Protein AF-A0A8B8J121-F1 (afdb_monomer)

Secondary structure (DSSP, 8-state):
--TT----SS---GGG-------STTTSSPPPTHHHHHHHHHHHHHHHHTT---GGGGG----TTS--TTEEEETTTTEEEEB-TTSSBP--SSS-GGGTS---

pLDDT: mean 85.86, std 17.36, range [34.56, 98.06]

Mean predicted aligned error: 7.63 Å

Solvent-accessible surface area (backbone atoms only — not comparable to full-atom values): 7105 Å² total; per-residue (Å²): 137,61,97,84,64,86,84,80,93,66,95,76,69,69,90,78,58,91,76,85,88,75,66,54,86,79,64,69,54,82,77,63,79,63,56,59,50,50,53,51,55,52,50,43,49,45,40,32,74,76,69,64,43,65,75,71,59,66,74,66,74,81,63,78,86,70,72,63,94,76,60,43,76,42,81,90,77,56,30,48,41,53,55,44,97,88,68,45,76,56,85,79,60,95,57,64,60,83,74,41,54,50,70,129

Sequence (104 aa):
MNPKGIYVNKSLRLDTIQVYGFDYDYTLPHYSENLQSLIYDLAKKHLVNELKYPESCLQFEYDRTFPIRGLYYDRLKGCLLKLDFFGSIETDASLDVTSLAWRK

Foldseek 3Di:
DDPPDDDDPDDDDVVPDDDDDFDDPPTPDDDDPVVVQVVLQVVLCCCCVPVVDDPVSNVDGDDPVQDDPQWDADPVQRFTFHADPVRHGDPPPPPPRVVRRDDD

InterPro domains:
  IPR008380 HAD-superfamily hydrolase, subfamily IG, 5'-nucleotidase [PF05761] (6-91)
  IPR008380 HAD-superfamily hydrolase, subfamily IG, 5'-nucleotidase [PTHR12103] (2-91)
  IPR036412 HAD-like superfamily [SSF56784] (2-90)

Nearest PDB structures (foldseek):
  2xjc-assembly1_A-2  TM=9.590E-01  e=2.286E-03  Homo sapiens
  2xcw-assembly1_A  TM=9.569E-01  e=2.451E-03  Homo sapiens
  5opo-assembly1_A  TM=9.259E-01  e=2.286E-03  Homo sapiens
  6ddh-assembly1_A  TM=9.579E-01  e=2.629E-03  Homo sapiens
  6de1-assembly1_A  TM=9.578E-01  e=3.241E-03  Homo sapiens

Structure (mmCIF, N/CA/C/O backbone):
data_AF-A0A8B8J121-F1
#
_entry.id   AF-A0A8B8J121-F1
#
loop_
_atom_site.group_PDB
_atom_site.id
_atom_site.type_symbol
_atom_site.label_atom_id
_atom_site.label_alt_id
_atom_site.label_comp_id
_atom_site.label_asym_id
_atom_site.label_entity_id
_atom_site.label_seq_id
_atom_site.pdbx_PDB_ins_code
_atom_site.Cartn_x
_atom_site.Cartn_y
_atom_site.Cartn_z
_atom_site.occupancy
_atom_site.B_iso_or_equiv
_atom_site.auth_seq_id
_atom_site.auth_comp_id
_atom_site.auth_asym_id
_atom_site.auth_atom_id
_atom_site.pdbx_PDB_model_num
ATOM 1 N N . MET A 1 1 ? -1.076 11.938 -15.425 1.00 67.31 1 MET A N 1
ATOM 2 C CA . MET A 1 1 ? 0.019 11.002 -15.782 1.00 67.31 1 MET A CA 1
ATOM 3 C C . MET A 1 1 ? -0.461 10.051 -16.867 1.00 67.31 1 MET A C 1
ATOM 5 O O . MET A 1 1 ? -1.660 9.823 -16.956 1.00 67.31 1 MET A O 1
ATOM 9 N N . ASN A 1 2 ? 0.446 9.533 -17.698 1.00 87.50 2 ASN A N 1
ATOM 10 C CA . ASN A 1 2 ? 0.100 8.600 -18.772 1.00 87.50 2 ASN A CA 1
ATOM 11 C C . ASN A 1 2 ? 0.069 7.163 -18.211 1.00 87.50 2 ASN A C 1
ATOM 13 O O . ASN A 1 2 ? 1.114 6.713 -17.744 1.00 87.50 2 ASN A O 1
ATOM 17 N N . PRO A 1 3 ? -1.057 6.426 -18.281 1.00 87.25 3 PRO A N 1
ATOM 18 C CA . PRO A 1 3 ? -1.150 5.058 -17.755 1.00 87.25 3 PRO A CA 1
ATOM 19 C C . PRO A 1 3 ? -0.238 4.048 -18.472 1.00 87.25 3 PRO A C 1
ATOM 21 O O . PRO A 1 3 ? -0.005 2.964 -17.954 1.00 87.25 3 PRO A O 1
ATOM 24 N N . LYS A 1 4 ? 0.292 4.393 -19.650 1.00 92.75 4 LYS A N 1
ATOM 25 C CA . LYS A 1 4 ? 1.284 3.596 -20.392 1.00 92.75 4 LYS A CA 1
ATOM 26 C C . LYS A 1 4 ? 2.682 4.225 -20.373 1.00 92.75 4 LYS A C 1
ATOM 28 O O . LYS A 1 4 ? 3.565 3.788 -21.105 1.00 92.75 4 LYS A O 1
ATOM 33 N N . GLY A 1 5 ? 2.869 5.300 -19.607 1.00 93.31 5 GLY A N 1
ATOM 34 C CA . GLY A 1 5 ? 4.143 5.999 -19.511 1.00 93.31 5 GLY A CA 1
ATOM 35 C C . GLY A 1 5 ? 5.163 5.177 -18.731 1.00 93.31 5 GLY A C 1
ATOM 36 O O . GLY A 1 5 ? 4.868 4.705 -17.637 1.00 93.31 5 GLY A O 1
ATOM 37 N N . ILE A 1 6 ? 6.369 5.045 -19.281 1.00 92.31 6 ILE A N 1
ATOM 38 C CA . ILE A 1 6 ? 7.525 4.481 -18.579 1.00 92.31 6 ILE A CA 1
ATOM 39 C C . ILE A 1 6 ? 8.404 5.656 -18.149 1.00 92.31 6 ILE A C 1
ATOM 41 O O . ILE A 1 6 ? 8.860 6.432 -18.988 1.00 92.31 6 ILE A O 1
ATOM 45 N N . TYR A 1 7 ? 8.615 5.800 -16.842 1.00 93.31 7 TYR A N 1
ATOM 46 C CA . TYR A 1 7 ? 9.377 6.899 -16.247 1.00 93.31 7 TYR A CA 1
ATOM 47 C C . TYR A 1 7 ? 10.748 6.400 -15.779 1.00 93.31 7 TYR A C 1
ATOM 49 O O . TYR A 1 7 ? 10.856 5.316 -15.206 1.00 93.31 7 TYR A O 1
ATOM 57 N N . VAL A 1 8 ? 11.800 7.184 -16.032 1.00 94.44 8 VAL A N 1
ATOM 58 C CA . VAL A 1 8 ? 13.196 6.767 -15.829 1.00 94.44 8 VAL A CA 1
ATOM 59 C C . VAL A 1 8 ? 13.853 7.619 -14.749 1.00 94.44 8 VAL A C 1
ATOM 61 O O . VAL A 1 8 ? 14.014 8.822 -14.924 1.00 94.44 8 VAL A O 1
ATOM 64 N N . ASN A 1 9 ? 14.289 6.978 -13.663 1.00 94.31 9 ASN A N 1
ATOM 65 C CA . ASN A 1 9 ? 15.093 7.628 -12.619 1.00 94.31 9 ASN A CA 1
ATOM 66 C C . ASN A 1 9 ? 16.605 7.476 -12.861 1.00 94.31 9 ASN A C 1
ATOM 68 O O . ASN A 1 9 ? 17.391 8.320 -12.439 1.00 94.31 9 ASN A O 1
ATOM 72 N N . LYS A 1 10 ? 17.028 6.382 -13.508 1.00 94.19 10 LYS A N 1
ATOM 73 C CA . LYS A 1 10 ? 18.426 6.074 -13.847 1.00 94.19 10 LYS A CA 1
ATOM 74 C C . LYS A 1 10 ? 18.484 5.372 -15.199 1.00 94.19 10 LYS A C 1
ATOM 76 O O . LYS A 1 10 ? 17.605 4.568 -15.501 1.00 94.19 10 LYS A O 1
ATOM 81 N N . SER A 1 11 ? 19.526 5.643 -15.981 1.00 94.50 11 SER A N 1
ATOM 82 C CA . SER A 1 11 ? 19.739 4.995 -17.277 1.00 94.50 11 SER A CA 1
ATOM 83 C C . SER A 1 11 ? 19.871 3.478 -17.124 1.00 94.50 11 SER A C 1
ATOM 85 O O . SER A 1 11 ? 20.673 3.004 -16.320 1.00 94.50 11 SER A O 1
ATOM 87 N N . LEU A 1 12 ? 19.105 2.727 -17.919 1.00 93.75 12 LEU A N 1
ATOM 88 C CA . LEU A 1 12 ? 19.105 1.266 -17.934 1.00 93.75 12 LEU A CA 1
ATOM 89 C C . LEU A 1 12 ? 19.079 0.758 -19.381 1.00 93.75 12 LEU A C 1
ATOM 91 O O . LEU A 1 12 ? 18.256 1.183 -20.189 1.00 93.75 12 LEU A O 1
ATOM 95 N N . ARG A 1 13 ? 19.993 -0.161 -19.694 1.00 95.94 13 ARG A N 1
ATOM 96 C CA . ARG A 1 13 ? 20.160 -0.815 -20.998 1.00 95.94 13 ARG A CA 1
ATOM 97 C C . ARG A 1 13 ? 19.389 -2.139 -21.005 1.00 95.94 13 ARG A C 1
ATOM 99 O O . ARG A 1 13 ? 19.913 -3.161 -20.566 1.00 95.94 13 ARG A O 1
ATOM 106 N N . LEU A 1 14 ? 18.127 -2.118 -21.445 1.00 95.00 14 LEU A N 1
ATOM 107 C CA . LEU A 1 14 ? 17.265 -3.313 -21.424 1.00 95.00 14 LEU A CA 1
ATOM 108 C C . LEU A 1 14 ? 17.795 -4.451 -22.312 1.00 95.00 14 LEU A C 1
ATOM 110 O O . LEU A 1 14 ? 17.555 -5.607 -21.993 1.00 95.00 14 LEU A O 1
ATOM 114 N N . ASP A 1 15 ? 18.564 -4.132 -23.358 1.00 96.56 15 ASP A N 1
ATOM 115 C CA . ASP A 1 15 ? 19.251 -5.084 -24.248 1.00 96.56 15 ASP A CA 1
ATOM 116 C C . ASP A 1 15 ? 20.250 -5.996 -23.520 1.00 96.56 15 ASP A C 1
ATOM 118 O O . ASP A 1 15 ? 20.565 -7.082 -23.997 1.00 96.56 15 ASP A O 1
ATOM 122 N N . THR A 1 16 ? 20.754 -5.562 -22.363 1.00 97.19 16 THR A N 1
ATOM 123 C CA . THR A 1 16 ? 21.738 -6.317 -21.571 1.00 97.19 16 THR A CA 1
ATOM 124 C C . THR A 1 16 ? 21.103 -7.248 -20.535 1.00 97.19 16 THR A C 1
ATOM 126 O O . THR A 1 16 ? 21.805 -8.047 -19.917 1.00 97.19 16 THR A O 1
ATOM 129 N N . ILE A 1 17 ? 19.785 -7.164 -20.335 1.00 96.50 17 ILE A N 1
ATOM 130 C CA . ILE A 1 17 ? 19.061 -7.938 -19.324 1.00 96.50 17 ILE A CA 1
ATOM 131 C C . ILE A 1 17 ? 18.522 -9.217 -19.965 1.00 96.50 17 ILE A C 1
ATOM 133 O O . ILE A 1 17 ? 17.753 -9.168 -20.918 1.00 96.50 17 ILE A O 1
ATOM 137 N N . GLN A 1 18 ? 18.908 -10.370 -19.420 1.00 97.50 18 GLN A N 1
ATOM 138 C CA . GLN A 1 18 ? 18.496 -11.680 -19.944 1.00 97.50 18 GLN A CA 1
ATOM 139 C C . GLN A 1 18 ? 17.272 -12.267 -19.236 1.00 97.50 18 GLN A C 1
ATOM 141 O O . GLN A 1 18 ? 16.574 -13.105 -19.801 1.00 97.50 18 GLN A O 1
ATOM 146 N N . VAL A 1 19 ? 17.017 -11.853 -17.992 1.00 97.31 19 VAL A N 1
ATOM 147 C CA . VAL A 1 19 ? 15.957 -12.412 -17.149 1.00 97.31 19 VAL A CA 1
ATOM 148 C C . VAL A 1 19 ? 15.157 -11.279 -16.526 1.00 97.31 19 VAL A C 1
ATOM 150 O O . VAL A 1 19 ? 15.727 -10.358 -15.942 1.00 97.31 19 VAL A O 1
ATOM 153 N N . TYR A 1 20 ? 13.833 -11.386 -16.616 1.00 95.81 20 TYR A N 1
ATOM 154 C CA . TYR A 1 20 ? 12.891 -10.460 -15.999 1.00 95.81 20 TYR A CA 1
ATOM 155 C C . TYR A 1 20 ? 12.099 -11.202 -14.928 1.00 95.81 20 TYR A C 1
ATOM 157 O O . TYR A 1 20 ? 11.313 -12.097 -15.232 1.00 95.81 20 TYR A O 1
ATOM 165 N N . GLY A 1 21 ? 12.337 -10.841 -13.670 1.00 96.00 21 GLY A N 1
ATOM 166 C CA . GLY A 1 21 ? 11.516 -11.282 -12.549 1.00 96.00 21 GLY A CA 1
ATOM 167 C C . GLY A 1 21 ? 10.377 -10.296 -12.324 1.00 96.00 21 GLY A C 1
ATOM 168 O O . GLY A 1 21 ? 10.613 -9.089 -12.277 1.00 96.00 21 GLY A O 1
ATOM 169 N N . PHE A 1 22 ? 9.164 -10.814 -12.167 1.00 96.19 22 PHE A N 1
ATOM 170 C CA . PHE A 1 22 ? 8.002 -10.030 -11.770 1.00 96.19 22 PHE A CA 1
ATOM 171 C C . PHE A 1 22 ? 7.566 -10.481 -10.385 1.00 96.19 22 PHE A C 1
ATOM 173 O O . PHE A 1 22 ? 7.457 -11.681 -10.130 1.00 96.19 22 PHE A O 1
ATOM 180 N N . ASP A 1 23 ? 7.315 -9.516 -9.508 1.00 96.81 23 ASP A N 1
ATOM 181 C CA . ASP A 1 23 ? 6.524 -9.782 -8.316 1.00 96.81 23 ASP A CA 1
ATOM 182 C C . ASP A 1 23 ? 5.101 -10.195 -8.732 1.00 96.81 23 ASP A C 1
ATOM 184 O O . ASP A 1 23 ? 4.656 -9.887 -9.843 1.00 96.81 23 ASP A O 1
ATOM 188 N N . TYR A 1 24 ? 4.398 -10.924 -7.871 1.00 94.69 24 TYR A N 1
ATOM 189 C CA . TYR A 1 24 ? 3.034 -11.342 -8.163 1.00 94.69 24 TYR A CA 1
ATOM 190 C C . TYR A 1 24 ? 2.071 -10.230 -7.758 1.00 94.69 24 TYR A C 1
ATOM 192 O O . TYR A 1 24 ? 1.677 -9.437 -8.608 1.00 94.69 24 TYR A O 1
ATOM 200 N N . ASP A 1 25 ? 1.733 -10.122 -6.475 1.00 92.62 25 ASP A N 1
ATOM 201 C CA . ASP A 1 25 ? 0.673 -9.247 -5.975 1.00 92.62 25 ASP A CA 1
ATOM 202 C C . ASP A 1 25 ? 0.888 -7.769 -6.313 1.00 92.62 25 ASP A C 1
ATOM 204 O O . ASP A 1 25 ? 1.964 -7.213 -6.125 1.00 92.62 25 ASP A O 1
ATOM 208 N N . TYR A 1 26 ? -0.159 -7.108 -6.820 1.00 88.75 26 TYR A N 1
ATOM 209 C CA . TYR A 1 26 ? -0.123 -5.705 -7.260 1.00 88.75 26 TYR A CA 1
ATOM 210 C C . TYR A 1 26 ? 0.869 -5.384 -8.396 1.00 88.75 26 TYR A C 1
ATOM 212 O O . TYR A 1 26 ? 0.967 -4.219 -8.788 1.00 88.75 26 TYR A O 1
ATOM 220 N N . THR A 1 27 ? 1.549 -6.389 -8.960 1.00 92.44 27 THR A N 1
ATOM 221 C CA . THR A 1 27 ? 2.418 -6.253 -10.137 1.00 92.44 27 THR A CA 1
ATOM 222 C C . THR A 1 27 ? 1.807 -6.946 -11.353 1.00 92.44 27 THR A C 1
ATOM 224 O O . THR A 1 27 ? 1.574 -6.288 -12.366 1.00 92.44 27 THR A O 1
ATOM 227 N N . LEU A 1 28 ? 1.504 -8.247 -11.262 1.00 93.44 28 LEU A N 1
ATOM 228 C CA . LEU A 1 28 ? 0.853 -8.996 -12.344 1.00 93.44 28 LEU A CA 1
ATOM 229 C C . LEU A 1 28 ? -0.685 -8.951 -12.250 1.00 93.44 28 LEU A C 1
ATOM 231 O O . LEU A 1 28 ? -1.315 -8.515 -13.218 1.00 93.44 28 LEU A O 1
ATOM 235 N N . PRO A 1 29 ? -1.331 -9.349 -11.132 1.00 94.50 29 PRO A N 1
ATOM 236 C CA . PRO A 1 29 ? -2.757 -9.180 -10.953 1.00 94.50 29 PRO A CA 1
ATOM 237 C C . PRO A 1 29 ? -3.065 -7.788 -10.394 1.00 94.50 29 PRO A C 1
ATOM 239 O O . PRO A 1 29 ? -2.491 -7.331 -9.401 1.00 94.50 29 PRO A O 1
ATOM 242 N N . HIS A 1 30 ? -4.041 -7.133 -11.013 1.00 90.94 30 HIS A N 1
ATOM 243 C CA . HIS A 1 30 ? -4.627 -5.920 -10.467 1.00 90.94 30 HIS A CA 1
ATOM 244 C C . HIS A 1 30 ? -5.803 -6.282 -9.562 1.00 90.94 30 HIS A C 1
ATOM 246 O O . HIS A 1 30 ? -6.788 -6.871 -10.009 1.00 90.94 30 HIS A O 1
ATOM 252 N N . TYR A 1 31 ? -5.705 -5.925 -8.285 1.00 92.69 31 TYR A N 1
ATOM 253 C CA . TYR A 1 31 ? -6.775 -6.157 -7.326 1.00 92.69 31 TYR A CA 1
ATOM 254 C C . TYR A 1 31 ? -7.813 -5.041 -7.368 1.00 92.69 31 TYR A C 1
ATOM 256 O O . TYR A 1 31 ? -7.479 -3.864 -7.460 1.00 92.69 31 TYR A O 1
ATOM 264 N N . SER A 1 32 ? -9.086 -5.419 -7.251 1.00 92.75 32 SER A N 1
ATOM 265 C CA . SER A 1 32 ? -10.169 -4.449 -7.084 1.00 92.75 32 SER A CA 1
ATOM 266 C C . SER A 1 32 ? -10.064 -3.715 -5.744 1.00 92.75 32 SER A C 1
ATOM 268 O O . SER A 1 32 ? -9.521 -4.244 -4.770 1.00 92.75 32 SER A O 1
ATOM 270 N N . GLU A 1 33 ? -10.697 -2.548 -5.653 1.00 86.69 33 GLU A N 1
ATOM 271 C CA . GLU A 1 33 ? -10.764 -1.753 -4.420 1.00 86.69 33 GLU A CA 1
ATOM 272 C C . GLU A 1 33 ? -11.381 -2.504 -3.226 1.00 86.69 33 GLU A C 1
ATOM 274 O O . GLU A 1 33 ? -11.116 -2.173 -2.071 1.00 86.69 33 GLU A O 1
ATOM 279 N N . ASN A 1 34 ? -12.171 -3.550 -3.485 1.00 92.31 34 ASN A N 1
ATOM 280 C CA . ASN A 1 34 ? -12.824 -4.345 -2.446 1.00 92.31 34 ASN A CA 1
ATOM 281 C C . ASN A 1 34 ? -11.832 -5.138 -1.585 1.00 92.31 34 ASN A C 1
ATOM 283 O O . ASN A 1 34 ? -12.163 -5.488 -0.452 1.00 92.31 34 ASN A O 1
ATOM 287 N N . LEU A 1 35 ? -10.616 -5.395 -2.083 1.00 94.31 35 LEU A N 1
ATOM 288 C CA . LEU A 1 35 ? -9.593 -6.102 -1.315 1.00 94.31 35 LEU A CA 1
ATOM 289 C C . LEU A 1 35 ? -9.201 -5.327 -0.048 1.00 94.31 35 LEU A C 1
ATOM 291 O O . LEU A 1 35 ? -9.040 -5.932 1.006 1.00 94.31 35 LEU A O 1
ATOM 295 N N . GLN A 1 36 ? -9.107 -3.997 -0.122 1.00 92.50 36 GLN A N 1
ATOM 296 C CA . GLN A 1 36 ? -8.743 -3.169 1.033 1.00 92.50 36 GLN A CA 1
ATOM 297 C C . GLN A 1 36 ? -9.828 -3.197 2.116 1.00 92.50 36 GLN A C 1
ATOM 299 O O . GLN A 1 36 ? -9.521 -3.384 3.292 1.00 92.50 36 GLN A O 1
ATOM 304 N N . SER A 1 37 ? -11.101 -3.113 1.712 1.00 94.38 37 SER A N 1
ATOM 305 C CA . SER A 1 37 ? -12.240 -3.279 2.623 1.00 94.38 37 SER A CA 1
ATOM 306 C C . SER A 1 37 ? -12.221 -4.653 3.303 1.00 94.38 37 SER A C 1
ATOM 308 O O . SER A 1 37 ? -12.375 -4.740 4.519 1.00 94.38 37 SER A O 1
ATOM 310 N N . LEU A 1 38 ? -11.951 -5.722 2.545 1.00 96.38 38 LEU A N 1
ATOM 311 C CA . LEU A 1 38 ? -11.858 -7.076 3.092 1.00 96.38 38 LEU A CA 1
ATOM 312 C C . LEU A 1 38 ? -10.716 -7.213 4.109 1.00 96.38 38 LEU A C 1
ATOM 314 O O . LEU A 1 38 ? -10.924 -7.766 5.187 1.00 96.38 38 LEU A O 1
ATOM 318 N N . ILE A 1 39 ? -9.520 -6.708 3.789 1.00 96.44 39 ILE A N 1
ATOM 319 C CA . ILE A 1 39 ? -8.366 -6.738 4.699 1.00 96.44 39 ILE A CA 1
ATOM 320 C C . ILE A 1 39 ? -8.700 -6.001 6.001 1.00 96.44 39 ILE A C 1
ATOM 322 O O . ILE A 1 39 ? -8.446 -6.532 7.083 1.00 96.44 39 ILE A O 1
ATOM 326 N N . TYR A 1 40 ? -9.311 -4.818 5.906 1.00 96.19 40 TYR A N 1
ATOM 327 C CA . TYR A 1 40 ? -9.733 -4.036 7.068 1.00 96.19 40 TYR A CA 1
ATOM 328 C C . TYR A 1 40 ? -10.728 -4.805 7.949 1.00 96.19 40 TYR A C 1
ATOM 330 O O . TYR A 1 40 ? -10.548 -4.897 9.167 1.00 96.19 40 TYR A O 1
ATOM 338 N N . ASP A 1 41 ? -11.743 -5.416 7.337 1.00 96.81 41 ASP A N 1
ATOM 339 C CA . ASP A 1 41 ? -12.762 -6.179 8.055 1.00 96.81 41 ASP A CA 1
ATOM 340 C C . ASP A 1 41 ? -12.199 -7.428 8.740 1.00 96.81 41 ASP A C 1
ATOM 342 O O . ASP A 1 41 ? -12.603 -7.765 9.856 1.00 96.81 41 ASP A O 1
ATOM 346 N N . LEU A 1 42 ? -11.259 -8.123 8.098 1.00 98.00 42 LEU A N 1
ATOM 347 C CA . LEU A 1 42 ? -10.578 -9.268 8.700 1.00 98.00 42 LEU A CA 1
ATOM 348 C C . LEU A 1 42 ? -9.667 -8.831 9.853 1.00 98.00 42 LEU A C 1
ATOM 350 O O . LEU A 1 42 ? -9.676 -9.467 10.908 1.00 98.00 42 LEU A O 1
ATOM 354 N N . ALA A 1 43 ? -8.943 -7.720 9.696 1.00 97.62 43 ALA A N 1
ATOM 355 C CA . ALA A 1 43 ? -8.067 -7.183 10.732 1.00 97.62 43 ALA A CA 1
ATOM 356 C C . ALA A 1 43 ? -8.849 -6.767 11.987 1.00 97.62 43 ALA A C 1
ATOM 358 O O . ALA A 1 43 ? -8.495 -7.188 13.089 1.00 97.62 43 ALA A O 1
ATOM 359 N N . LYS A 1 44 ? -9.952 -6.013 11.848 1.00 96.25 44 LYS A N 1
ATOM 360 C CA . LYS A 1 44 ? -10.769 -5.615 13.011 1.00 96.25 44 LYS A CA 1
ATOM 361 C C . LYS A 1 44 ? -11.396 -6.820 13.719 1.00 96.25 44 LYS A C 1
ATOM 363 O O . LYS A 1 44 ? -11.412 -6.858 14.947 1.00 96.25 44 LYS A O 1
ATOM 368 N N . LYS A 1 45 ? -11.841 -7.839 12.970 1.00 97.75 45 LYS A N 1
ATOM 369 C CA . LYS A 1 45 ? -12.343 -9.099 13.547 1.00 97.75 45 LYS A CA 1
ATOM 370 C C . LYS A 1 45 ? -11.258 -9.818 14.341 1.00 97.75 45 LYS A C 1
ATOM 372 O O . LYS A 1 45 ? -11.531 -10.280 15.442 1.00 97.75 45 LYS A O 1
ATOM 377 N N . HIS A 1 46 ? -10.035 -9.876 13.820 1.00 98.06 46 HIS A N 1
ATOM 378 C CA . HIS A 1 46 ? -8.906 -10.477 14.525 1.00 98.06 46 HIS A CA 1
ATOM 379 C C . HIS A 1 46 ? -8.561 -9.717 15.819 1.00 98.06 46 HIS A C 1
ATOM 381 O O . HIS A 1 46 ? -8.386 -10.342 16.864 1.00 98.06 46 HIS A O 1
ATOM 387 N N . LEU A 1 47 ? -8.543 -8.378 15.784 1.00 97.69 47 LEU A N 1
ATOM 388 C CA . LEU A 1 47 ? -8.306 -7.544 16.971 1.00 97.69 47 LEU A CA 1
ATOM 389 C C . LEU A 1 47 ? -9.321 -7.822 18.092 1.00 97.69 47 LEU A C 1
ATOM 391 O O . LEU A 1 47 ? -8.947 -7.934 19.257 1.00 97.69 47 LEU A O 1
ATOM 395 N N . VAL A 1 48 ? -10.604 -7.948 17.754 1.00 97.81 48 VAL A N 1
ATOM 396 C CA . VAL A 1 48 ? -11.664 -8.181 18.746 1.00 97.81 48 VAL A CA 1
ATOM 397 C C . VAL A 1 48 ? -11.667 -9.633 19.226 1.00 97.81 48 VAL A C 1
ATOM 399 O O . VAL A 1 48 ? -11.649 -9.891 20.430 1.00 97.81 48 VAL A O 1
ATOM 402 N N . ASN A 1 49 ? -11.629 -10.596 18.305 1.00 97.56 49 ASN A N 1
ATOM 403 C CA . ASN A 1 49 ? -11.797 -12.009 18.642 1.00 97.56 49 ASN A CA 1
ATOM 404 C C . ASN A 1 49 ? -10.567 -12.597 19.339 1.00 97.56 49 ASN A C 1
ATOM 406 O O . ASN A 1 49 ? -10.715 -13.278 20.357 1.00 97.56 49 ASN A O 1
ATOM 410 N N . GLU A 1 50 ? -9.369 -12.312 18.827 1.00 97.81 50 GLU A N 1
ATOM 411 C CA . GLU A 1 50 ? -8.123 -12.911 19.315 1.00 97.81 50 GLU A CA 1
ATOM 412 C C . GLU A 1 50 ? -7.428 -12.013 20.340 1.00 97.81 50 GLU A C 1
ATOM 414 O O . GLU A 1 50 ? -6.995 -12.487 21.389 1.00 97.81 50 GLU A O 1
ATOM 419 N N . LEU A 1 51 ? -7.374 -10.702 20.080 1.00 97.12 51 LEU A N 1
ATOM 420 C CA . LEU A 1 51 ? -6.650 -9.742 20.926 1.00 97.12 51 LEU A CA 1
ATOM 421 C C . LEU A 1 51 ? -7.541 -9.028 21.956 1.00 97.12 51 LEU A C 1
ATOM 423 O O . LEU A 1 51 ? -7.046 -8.195 22.713 1.00 97.12 51 LEU A O 1
ATOM 427 N N . LYS A 1 52 ? -8.833 -9.382 22.018 1.00 97.25 52 LYS A N 1
ATOM 428 C CA . LYS A 1 52 ? -9.812 -8.918 23.019 1.00 97.25 52 LYS A CA 1
ATOM 429 C C . LYS A 1 52 ? -9.974 -7.396 23.086 1.00 97.25 52 LYS A C 1
ATOM 431 O O . LYS A 1 52 ? -10.239 -6.839 24.151 1.00 97.25 52 LYS A O 1
ATOM 436 N N . TYR A 1 53 ? -9.842 -6.723 21.944 1.00 97.38 53 TYR A N 1
ATOM 437 C CA . TYR A 1 53 ? -10.219 -5.314 21.819 1.00 97.38 53 TYR A CA 1
ATOM 438 C C . TYR A 1 53 ? -11.739 -5.140 22.014 1.00 97.38 53 TYR A C 1
ATOM 440 O O . TYR A 1 53 ? -12.492 -6.093 21.799 1.00 97.38 53 TYR A O 1
ATOM 448 N N . PRO A 1 54 ? -12.215 -3.939 22.398 1.00 98.00 54 PRO A N 1
ATOM 449 C CA . PRO A 1 54 ? -13.641 -3.679 22.586 1.00 98.00 54 PRO A CA 1
ATOM 450 C C . PRO A 1 54 ? -14.484 -4.027 21.352 1.00 98.00 54 PRO A C 1
ATOM 452 O O . PRO A 1 54 ? -14.122 -3.684 20.227 1.00 98.00 54 PRO A O 1
ATOM 455 N N . GLU A 1 55 ? -15.658 -4.632 21.560 1.00 96.44 55 GLU A N 1
ATOM 456 C CA . GLU A 1 55 ? -16.567 -5.012 20.463 1.00 96.44 55 GLU A CA 1
ATOM 457 C C . GLU A 1 55 ? -17.035 -3.818 19.619 1.00 96.44 55 GLU A C 1
ATOM 459 O O . GLU A 1 55 ? -17.336 -3.972 18.434 1.00 96.44 55 GLU A O 1
ATOM 464 N N . SER A 1 56 ? -17.025 -2.607 20.190 1.00 96.69 56 SER A N 1
ATOM 465 C CA . SER A 1 56 ? -17.324 -1.368 19.466 1.00 96.69 56 SER A CA 1
ATOM 466 C C . SER A 1 56 ? -16.418 -1.154 18.248 1.00 96.69 56 SER A C 1
ATOM 468 O O . SER A 1 56 ? -16.846 -0.525 17.283 1.00 96.69 56 SER A O 1
ATOM 470 N N . CYS A 1 57 ? -15.212 -1.736 18.219 1.00 93.94 57 CYS A N 1
ATOM 471 C CA . CYS A 1 57 ? -14.320 -1.668 17.064 1.00 93.94 57 CYS A CA 1
ATOM 472 C C . CYS A 1 57 ? -14.896 -2.326 15.797 1.00 93.94 57 CYS A C 1
ATOM 474 O O . CYS A 1 57 ? -14.501 -1.956 14.692 1.00 93.94 57 CYS A O 1
ATOM 476 N N . LEU A 1 58 ? -15.838 -3.271 15.915 1.00 95.69 58 LEU A N 1
ATOM 477 C CA . LEU A 1 58 ? -16.471 -3.914 14.754 1.00 95.69 58 LEU A CA 1
ATOM 478 C C . LEU A 1 58 ? -17.388 -2.965 13.971 1.00 95.69 58 LEU A C 1
ATOM 480 O O . LEU A 1 58 ? -17.628 -3.207 12.786 1.00 95.69 58 LEU A O 1
ATOM 484 N N . GLN A 1 59 ? -17.860 -1.894 14.617 1.00 96.12 59 GLN A N 1
ATOM 485 C CA . GLN A 1 59 ? -18.736 -0.881 14.022 1.00 96.12 59 GLN A CA 1
ATOM 486 C C . GLN A 1 59 ? -17.988 0.062 13.075 1.00 96.12 59 GLN A C 1
ATOM 488 O O . GLN A 1 59 ? -18.622 0.784 12.313 1.00 96.12 59 GLN A O 1
ATOM 493 N N . PHE A 1 60 ? -16.651 0.083 13.116 1.00 94.19 60 PHE A N 1
ATOM 494 C CA . PHE A 1 60 ? -15.879 0.931 12.219 1.00 94.19 60 PHE A CA 1
ATOM 495 C C . PHE A 1 60 ? -15.937 0.411 10.783 1.00 94.19 60 PHE A C 1
ATOM 497 O O . PHE A 1 60 ? -15.729 -0.780 10.520 1.00 94.19 60 PHE A O 1
ATOM 504 N N . GLU A 1 61 ? -16.182 1.332 9.857 1.00 93.44 61 GLU A N 1
ATOM 505 C CA . GLU A 1 61 ? -16.184 1.089 8.419 1.00 93.44 61 GLU A CA 1
ATOM 506 C C . GLU A 1 61 ? -14.896 1.611 7.784 1.00 93.44 61 GLU A C 1
ATOM 508 O O . GLU A 1 61 ? -14.288 2.577 8.253 1.00 93.44 61 GLU A O 1
ATOM 513 N N . TYR A 1 62 ? -14.467 0.947 6.712 1.00 92.75 62 TYR A N 1
ATOM 514 C CA . TYR A 1 62 ? -13.279 1.356 5.978 1.00 92.75 62 TYR A CA 1
ATOM 515 C C . TYR A 1 62 ? -13.577 2.576 5.101 1.00 92.75 62 TYR A C 1
ATOM 517 O O . TYR A 1 62 ? -14.272 2.464 4.089 1.00 92.75 62 TYR A O 1
ATOM 525 N N . ASP A 1 63 ? -13.000 3.722 5.458 1.00 90.69 63 ASP A N 1
ATOM 526 C CA . ASP A 1 63 ? -13.012 4.925 4.629 1.00 90.69 63 ASP A CA 1
ATOM 527 C C . ASP A 1 63 ? -11.865 4.881 3.607 1.00 90.69 63 ASP A C 1
ATOM 529 O O . ASP A 1 63 ? -10.689 4.958 3.962 1.00 90.69 63 ASP A O 1
ATOM 533 N N . ARG A 1 64 ? -12.213 4.769 2.320 1.00 87.31 64 ARG A N 1
ATOM 534 C CA . ARG A 1 64 ? -11.251 4.721 1.205 1.00 87.31 64 ARG A CA 1
ATOM 535 C C . ARG A 1 64 ? -10.567 6.060 0.937 1.00 87.31 64 ARG A C 1
ATOM 537 O O . ARG A 1 64 ? -9.522 6.077 0.297 1.00 87.31 64 ARG A O 1
ATOM 544 N N . THR A 1 65 ? -11.165 7.164 1.374 1.00 88.00 65 THR A N 1
ATOM 545 C CA . THR A 1 65 ? -10.662 8.520 1.118 1.00 88.00 65 THR A CA 1
ATOM 546 C C . THR A 1 65 ? -9.608 8.951 2.132 1.00 88.00 65 THR A C 1
ATOM 548 O O . THR A 1 65 ? -8.826 9.857 1.857 1.00 88.00 65 THR A O 1
ATOM 551 N N . PHE A 1 66 ? -9.553 8.266 3.275 1.00 87.31 66 PHE A N 1
ATOM 552 C CA . PHE A 1 66 ? -8.652 8.591 4.369 1.00 87.31 66 PHE A CA 1
ATOM 553 C C . PHE A 1 66 ? -7.190 8.164 4.123 1.00 87.31 66 PHE A C 1
ATOM 555 O O . PHE A 1 66 ? -6.300 9.016 4.192 1.00 87.31 66 PHE A O 1
ATOM 562 N N . PRO A 1 67 ? -6.870 6.880 3.850 1.00 88.88 67 PRO A N 1
ATOM 563 C CA . PRO A 1 67 ? -5.482 6.469 3.711 1.00 88.88 67 PRO A CA 1
ATOM 564 C C . PRO A 1 67 ? -4.921 6.853 2.340 1.00 88.88 67 PRO A C 1
ATOM 566 O O . PRO A 1 67 ? -5.438 6.457 1.296 1.00 88.88 67 PRO A O 1
ATOM 569 N N . ILE A 1 68 ? -3.774 7.530 2.346 1.00 89.19 68 ILE A N 1
ATOM 570 C CA . ILE A 1 68 ? -2.955 7.735 1.148 1.00 89.19 68 ILE A CA 1
ATOM 571 C C . ILE A 1 68 ? -1.665 6.919 1.236 1.00 89.19 68 ILE A C 1
ATOM 573 O O . ILE A 1 68 ? -1.115 6.675 2.313 1.00 89.19 68 ILE A O 1
ATOM 577 N N . ARG A 1 69 ? -1.144 6.486 0.084 1.00 87.12 69 ARG A N 1
ATOM 578 C CA . ARG A 1 69 ? 0.105 5.717 0.039 1.00 87.12 69 ARG A CA 1
ATOM 579 C C . ARG A 1 69 ? 1.288 6.573 0.508 1.00 87.12 69 ARG A C 1
ATOM 581 O O . ARG A 1 69 ? 1.467 7.715 0.082 1.00 87.12 69 ARG A O 1
ATOM 588 N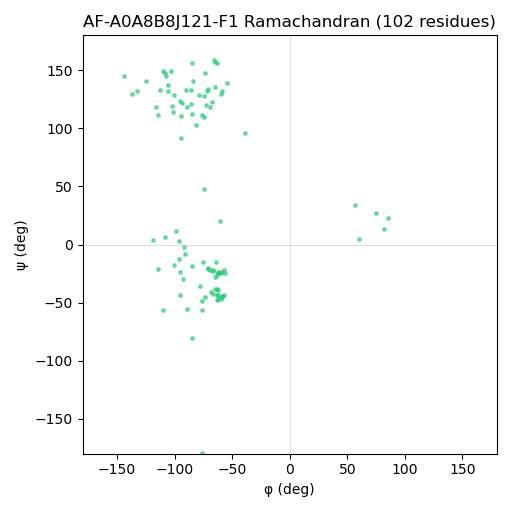 N . GLY A 1 70 ? 2.139 5.975 1.342 1.00 88.50 70 GLY A N 1
ATOM 589 C CA . GLY A 1 70 ? 3.362 6.607 1.841 1.00 88.50 70 GLY A CA 1
ATOM 590 C C . GLY A 1 70 ? 3.166 7.480 3.082 1.00 88.50 70 GLY A C 1
ATOM 591 O O . GLY A 1 70 ? 3.977 8.375 3.301 1.00 88.50 70 GLY A O 1
ATOM 592 N N . LEU A 1 71 ? 2.100 7.251 3.858 1.00 90.62 71 LEU A N 1
ATOM 593 C CA . LEU A 1 71 ? 2.001 7.747 5.231 1.00 90.62 71 LEU A CA 1
ATOM 594 C C . LEU A 1 71 ? 2.909 6.940 6.165 1.00 90.62 71 LEU A C 1
ATOM 596 O O . LEU A 1 71 ? 3.095 5.734 5.993 1.00 90.62 71 LEU A O 1
ATOM 600 N N . TYR A 1 72 ? 3.432 7.617 7.176 1.00 90.06 72 TYR A N 1
ATOM 601 C CA . TYR A 1 72 ? 4.249 7.063 8.242 1.00 90.06 72 TYR A CA 1
ATOM 602 C C .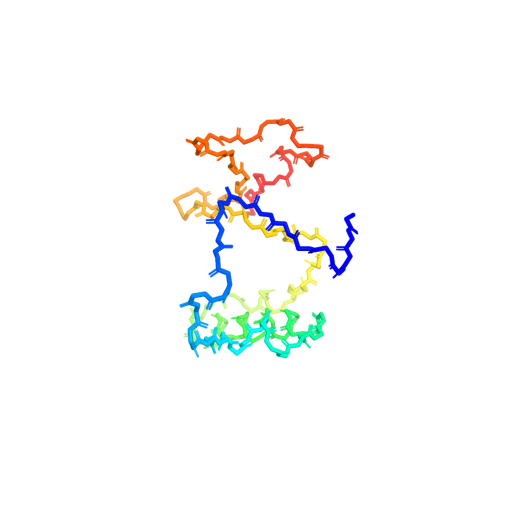 TYR A 1 72 ? 3.438 6.989 9.539 1.00 90.06 72 TYR A C 1
ATOM 604 O O . TYR A 1 72 ? 2.799 7.968 9.914 1.00 90.06 72 TYR A O 1
ATOM 612 N N . TYR A 1 73 ? 3.463 5.849 10.234 1.00 89.44 73 TYR A N 1
ATOM 613 C CA . TYR A 1 73 ? 2.757 5.679 11.508 1.00 89.44 73 TYR A CA 1
ATOM 614 C C . TYR A 1 73 ? 3.714 5.797 12.697 1.00 89.44 73 TYR A C 1
ATOM 616 O O . TYR A 1 73 ? 4.576 4.939 12.909 1.00 89.44 73 TYR A O 1
ATOM 624 N N . ASP A 1 74 ? 3.536 6.842 13.503 1.00 88.56 74 ASP A N 1
ATOM 625 C CA . ASP A 1 74 ? 4.218 6.991 14.785 1.00 88.56 74 ASP A CA 1
ATOM 626 C C . ASP A 1 74 ? 3.489 6.175 15.859 1.00 88.56 74 ASP A C 1
ATOM 628 O O . ASP A 1 74 ? 2.467 6.593 16.405 1.00 88.56 74 ASP A O 1
ATOM 632 N N . ARG A 1 75 ? 4.057 5.015 16.204 1.00 88.31 75 ARG A N 1
ATOM 633 C CA . ARG A 1 75 ? 3.516 4.118 17.237 1.00 88.31 75 ARG A CA 1
ATOM 634 C C . ARG A 1 75 ? 3.533 4.710 18.648 1.00 88.31 75 ARG A C 1
ATOM 636 O O . ARG A 1 75 ? 2.722 4.294 19.466 1.00 88.31 75 ARG A O 1
ATOM 643 N N . LEU A 1 76 ? 4.459 5.622 18.959 1.00 89.69 76 LEU A N 1
ATOM 644 C CA . LEU A 1 76 ? 4.574 6.212 20.298 1.00 89.69 76 LEU A CA 1
ATOM 645 C C . LEU A 1 76 ? 3.514 7.288 20.525 1.00 89.69 76 LEU A C 1
ATOM 647 O O . LEU A 1 76 ? 3.027 7.451 21.643 1.00 89.69 76 LEU A O 1
ATOM 651 N N . LYS A 1 77 ? 3.180 8.051 19.479 1.00 86.69 77 LYS A N 1
ATOM 652 C CA . LYS A 1 77 ?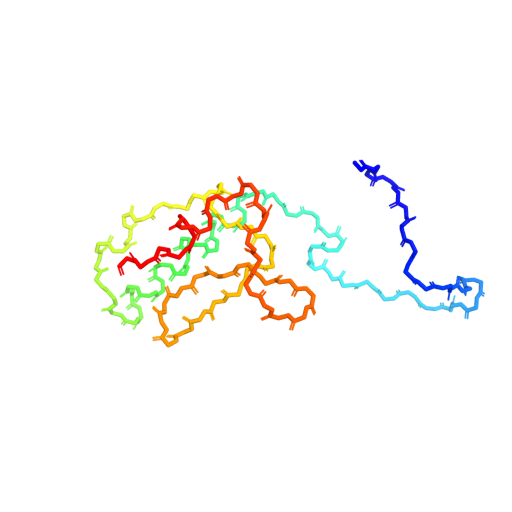 2.209 9.154 19.558 1.00 86.69 77 LYS A CA 1
ATOM 653 C C . LYS A 1 77 ? 0.822 8.800 19.028 1.00 86.69 77 LYS A C 1
ATOM 655 O O . LYS A 1 77 ? -0.124 9.504 19.381 1.00 86.69 77 LYS A O 1
ATOM 660 N N . GLY A 1 78 ? 0.711 7.726 18.248 1.00 86.75 78 GLY A N 1
ATOM 661 C CA . GLY A 1 78 ? -0.521 7.298 17.590 1.00 86.75 78 GLY A CA 1
ATOM 662 C C . GLY A 1 78 ? -0.891 8.159 16.382 1.00 86.75 78 GLY A C 1
ATOM 663 O O . GLY A 1 78 ? -2.072 8.290 16.086 1.00 86.75 78 GLY A O 1
ATOM 664 N N . CYS A 1 79 ? 0.087 8.776 15.709 1.00 87.19 79 CYS A N 1
ATOM 665 C CA . CYS A 1 79 ? -0.158 9.733 14.624 1.00 87.19 79 CYS A CA 1
ATOM 666 C C . CYS A 1 79 ? 0.202 9.152 13.252 1.00 87.19 79 CYS A C 1
ATOM 668 O O . CYS A 1 79 ? 1.170 8.398 13.125 1.00 87.19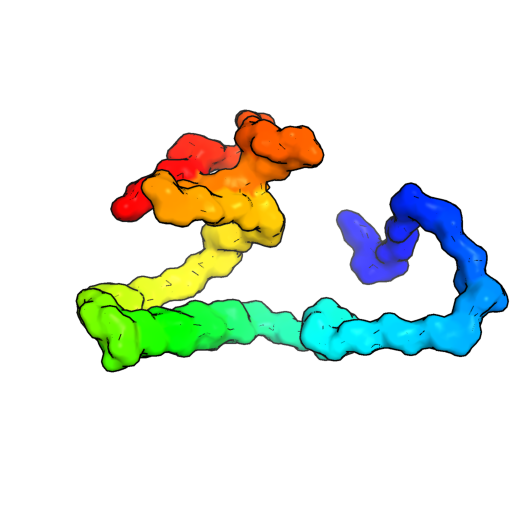 79 CYS A O 1
ATOM 670 N N . LEU A 1 80 ? -0.532 9.563 12.215 1.00 88.12 80 LEU A N 1
ATOM 671 C CA . LEU A 1 80 ? -0.168 9.338 10.816 1.00 88.12 80 LEU A CA 1
ATOM 672 C C . LEU A 1 80 ? 0.444 10.618 10.241 1.00 88.12 80 LEU A C 1
ATOM 674 O O . LEU A 1 80 ? -0.126 11.697 10.362 1.00 88.12 80 LEU A O 1
ATOM 678 N N . LEU A 1 81 ? 1.620 10.501 9.633 1.00 89.00 81 LEU A N 1
ATOM 679 C CA . LEU A 1 81 ? 2.408 11.629 9.146 1.00 89.00 81 LEU A CA 1
ATOM 680 C C . LEU A 1 81 ? 2.726 11.455 7.667 1.00 89.00 81 LEU A C 1
ATOM 682 O O . LEU A 1 81 ? 3.067 10.359 7.219 1.00 89.00 81 LEU A O 1
ATOM 686 N N . LYS A 1 82 ? 2.682 12.551 6.914 1.00 88.81 82 LYS A N 1
ATOM 687 C CA . LYS A 1 82 ? 3.288 12.616 5.588 1.00 88.81 82 LYS A CA 1
ATOM 688 C C . LYS A 1 82 ? 4.679 13.225 5.727 1.00 88.81 82 LYS A C 1
ATOM 690 O O . LYS A 1 82 ? 4.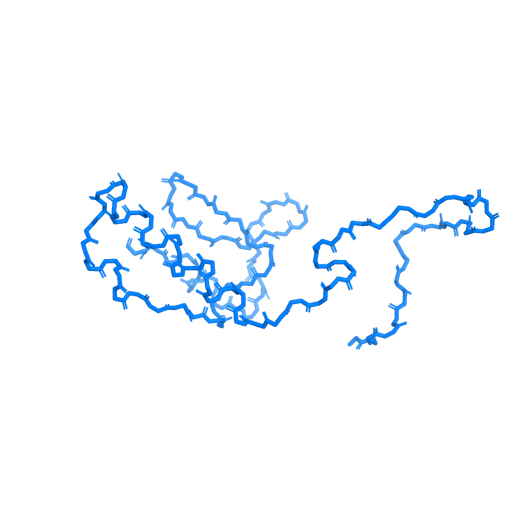823 14.302 6.302 1.00 88.81 82 LYS A O 1
ATOM 695 N N . LEU A 1 83 ? 5.688 12.498 5.260 1.00 89.12 83 LEU A N 1
ATOM 696 C CA . LEU A 1 83 ? 7.076 12.938 5.329 1.00 89.12 83 LEU A CA 1
ATOM 697 C C . LEU A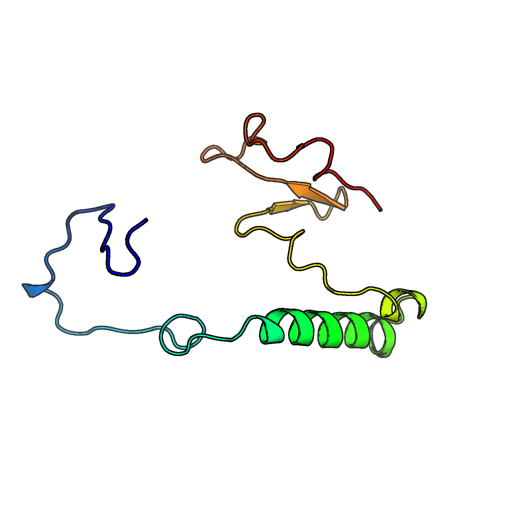 1 83 ? 7.582 13.332 3.946 1.00 89.12 83 LEU A C 1
ATOM 699 O O . LEU A 1 83 ? 7.230 12.696 2.947 1.00 89.12 83 LEU A O 1
ATOM 703 N N . ASP A 1 84 ? 8.438 14.346 3.924 1.00 88.31 84 ASP A N 1
ATOM 704 C CA . ASP A 1 84 ? 9.208 14.724 2.750 1.00 88.31 84 ASP A CA 1
ATOM 705 C C . ASP A 1 84 ? 10.385 13.758 2.505 1.00 88.31 84 ASP A C 1
ATOM 707 O O . ASP A 1 84 ? 10.615 12.791 3.239 1.00 88.31 84 ASP A O 1
ATOM 711 N N . PHE A 1 85 ? 11.159 14.021 1.450 1.00 86.25 85 PHE A N 1
ATOM 712 C CA . PHE A 1 85 ? 12.326 13.207 1.094 1.00 86.25 85 PHE A CA 1
ATOM 713 C C . PHE A 1 85 ? 13.428 13.201 2.171 1.00 86.25 85 PHE A C 1
ATOM 715 O O . PHE A 1 85 ? 14.212 12.254 2.242 1.00 86.25 85 PHE A O 1
ATOM 722 N N . PHE A 1 86 ? 13.494 14.234 3.012 1.00 89.56 86 PHE A N 1
ATOM 723 C CA . PHE A 1 86 ? 14.472 14.365 4.090 1.00 89.56 86 PHE A CA 1
ATOM 724 C C . PHE A 1 86 ? 13.968 13.786 5.422 1.00 89.56 86 PHE A C 1
ATOM 726 O O . PHE A 1 86 ? 14.716 13.772 6.399 1.00 89.56 86 PHE A O 1
ATOM 733 N N . GLY A 1 87 ? 12.730 13.285 5.470 1.00 84.25 87 GLY A N 1
ATOM 734 C CA . GLY A 1 87 ? 12.104 12.749 6.676 1.00 84.25 87 GLY A CA 1
ATOM 735 C C . GLY A 1 87 ? 11.508 13.816 7.597 1.00 84.25 87 GLY A C 1
ATOM 736 O O . GLY A 1 87 ? 11.182 13.507 8.743 1.00 84.25 87 GLY A O 1
ATOM 737 N N . SER A 1 88 ? 11.358 15.053 7.123 1.00 88.19 88 SER A N 1
ATOM 738 C CA . SER A 1 88 ? 10.641 16.114 7.836 1.00 88.19 88 SER A CA 1
ATOM 739 C C . SER A 1 88 ? 9.143 16.024 7.555 1.00 88.19 88 SER A C 1
ATOM 741 O O . SER A 1 88 ? 8.723 15.465 6.544 1.00 88.19 88 SER A O 1
ATOM 743 N N . ILE A 1 89 ? 8.319 16.565 8.454 1.00 86.62 89 ILE A N 1
ATOM 744 C CA . ILE A 1 89 ? 6.866 16.618 8.253 1.00 86.62 89 ILE A CA 1
ATOM 745 C C . ILE A 1 89 ? 6.577 17.572 7.091 1.00 86.62 89 ILE A C 1
ATOM 747 O O . ILE A 1 89 ? 6.971 18.736 7.134 1.00 86.62 89 ILE A O 1
ATOM 751 N N . GLU A 1 90 ? 5.895 17.074 6.064 1.00 79.31 90 GLU A N 1
ATOM 752 C CA . GLU A 1 90 ? 5.504 17.870 4.902 1.00 79.31 90 GLU A CA 1
ATOM 753 C C . GLU A 1 90 ? 4.430 18.883 5.326 1.00 79.31 90 GLU A C 1
ATOM 755 O O . GLU A 1 90 ? 3.371 18.489 5.802 1.00 79.31 90 GLU A O 1
ATOM 760 N N . THR A 1 91 ? 4.698 20.187 5.200 1.00 67.06 91 THR A N 1
ATOM 761 C CA . THR A 1 91 ? 3.774 21.251 5.644 1.00 67.06 91 THR A CA 1
ATOM 762 C C . THR A 1 91 ? 2.877 21.799 4.533 1.00 67.06 91 THR A C 1
ATOM 764 O O . THR A 1 91 ? 1.954 22.548 4.833 1.00 67.06 91 THR A O 1
ATOM 767 N N . ASP A 1 92 ? 3.165 21.470 3.268 1.00 51.28 92 ASP A N 1
ATOM 768 C CA . ASP A 1 92 ? 2.669 22.209 2.091 1.00 51.28 92 ASP A CA 1
ATOM 769 C C . ASP A 1 92 ? 1.798 21.373 1.133 1.00 51.28 92 ASP A C 1
ATOM 771 O O . ASP A 1 92 ? 1.351 21.844 0.087 1.00 51.28 92 ASP A O 1
ATOM 775 N N . ALA A 1 93 ? 1.502 20.120 1.481 1.00 45.59 93 ALA A N 1
ATOM 776 C CA . ALA A 1 93 ? 0.459 19.392 0.777 1.00 45.59 93 ALA A CA 1
ATOM 777 C C . ALA A 1 93 ? -0.898 19.936 1.239 1.00 45.59 93 ALA A C 1
ATOM 779 O O . ALA A 1 93 ? -1.195 19.956 2.427 1.00 45.59 93 ALA A O 1
ATOM 780 N N . SER A 1 94 ? -1.749 20.321 0.294 1.00 38.53 94 SER A N 1
ATOM 781 C CA . SER A 1 94 ? -3.142 20.781 0.445 1.00 38.53 94 SER A CA 1
ATOM 782 C C . SER A 1 94 ? -4.112 19.761 1.079 1.00 38.53 94 SER A C 1
ATOM 784 O O . SER A 1 94 ? -5.330 19.875 0.956 1.00 38.53 94 SER A O 1
ATOM 786 N N . LEU A 1 95 ? -3.579 18.771 1.786 1.00 43.75 95 LEU A N 1
ATOM 787 C CA . LEU A 1 95 ? -4.266 17.965 2.775 1.00 43.75 95 LEU A CA 1
ATOM 788 C C . LEU A 1 95 ? -3.988 18.630 4.112 1.00 43.75 95 LEU A C 1
ATOM 790 O O . LEU A 1 95 ? -2.851 18.613 4.564 1.00 43.75 95 LEU A O 1
ATOM 794 N N . ASP A 1 96 ? -5.013 19.231 4.704 1.00 41.84 96 ASP A N 1
ATOM 795 C CA . ASP A 1 96 ? -5.001 19.776 6.057 1.00 41.84 96 ASP A CA 1
ATOM 796 C C . ASP A 1 96 ? -4.200 18.844 6.997 1.00 41.84 96 ASP A C 1
ATOM 798 O O . ASP A 1 96 ? -4.688 17.814 7.459 1.00 41.84 96 ASP A O 1
ATOM 802 N N . VAL A 1 97 ? -2.920 19.161 7.215 1.00 43.34 97 VAL A N 1
ATOM 803 C CA . VAL A 1 97 ? -1.978 18.348 8.002 1.00 43.34 97 VAL A CA 1
ATOM 804 C C . VAL A 1 97 ? -2.318 18.405 9.488 1.00 43.34 97 VAL A C 1
ATOM 806 O O . VAL A 1 97 ? -2.014 17.473 10.236 1.00 43.34 97 VAL A O 1
ATOM 809 N N . THR A 1 98 ? -3.064 19.434 9.899 1.00 42.25 98 THR A N 1
ATOM 810 C CA . THR A 1 98 ? -3.760 19.488 11.186 1.00 42.25 98 THR A CA 1
ATOM 811 C C . THR A 1 98 ? -4.898 18.461 11.289 1.00 42.25 98 THR A C 1
ATOM 813 O O . THR A 1 98 ? -5.197 18.016 12.394 1.00 42.25 98 THR A O 1
ATOM 816 N N . SER A 1 99 ? -5.438 17.985 10.162 1.00 41.78 99 SER A N 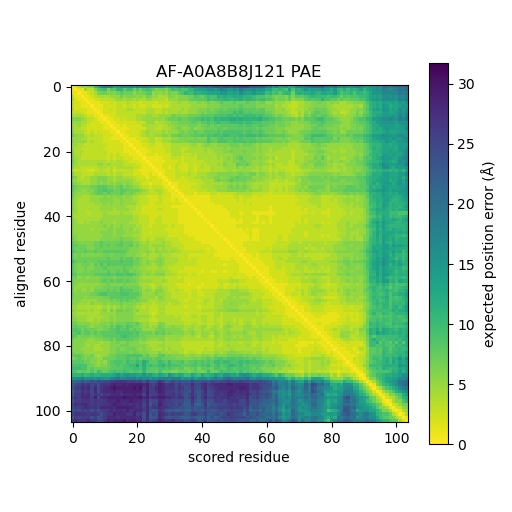1
ATOM 817 C CA . SER A 1 99 ? -6.413 16.886 10.059 1.00 41.78 99 SER A CA 1
ATOM 818 C C . SER A 1 99 ? -5.812 15.513 9.695 1.00 41.78 99 SER A C 1
ATOM 820 O O . SER A 1 99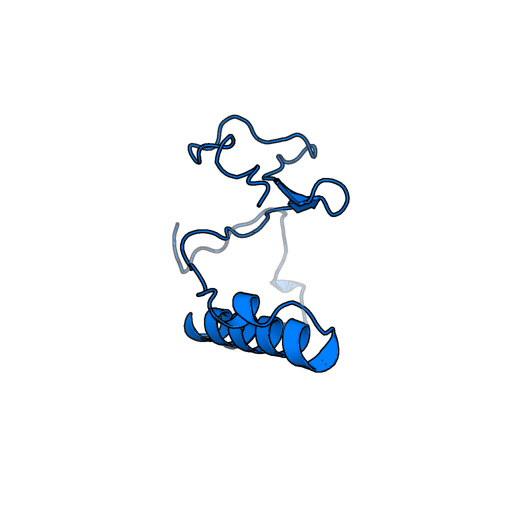 ? -6.541 14.595 9.351 1.00 41.78 99 SER A O 1
ATOM 822 N N . LEU A 1 100 ? -4.494 15.312 9.718 1.00 45.09 100 LEU A N 1
ATOM 823 C CA . LEU A 1 100 ? -3.891 13.965 9.572 1.00 45.09 100 LEU A CA 1
ATOM 824 C C . LEU A 1 100 ? -3.162 13.522 10.841 1.00 45.09 100 LEU A C 1
ATOM 826 O O . LEU A 1 100 ? -3.074 12.327 11.126 1.00 45.09 100 LEU A O 1
ATOM 830 N N . ALA A 1 101 ? -2.788 14.482 11.689 1.00 42.38 101 ALA A N 1
ATOM 831 C CA . ALA A 1 101 ? -2.464 14.250 13.089 1.00 42.38 101 ALA A CA 1
ATOM 832 C C . ALA A 1 101 ? -3.733 14.002 13.937 1.00 42.38 101 ALA A C 1
ATOM 834 O O . ALA A 1 101 ? -3.907 14.601 14.997 1.00 42.38 101 ALA A O 1
ATOM 835 N N . TRP A 1 102 ? -4.647 13.128 13.500 1.00 41.97 102 TRP A N 1
ATOM 836 C CA . TRP A 1 102 ? -5.759 12.717 14.357 1.00 41.97 10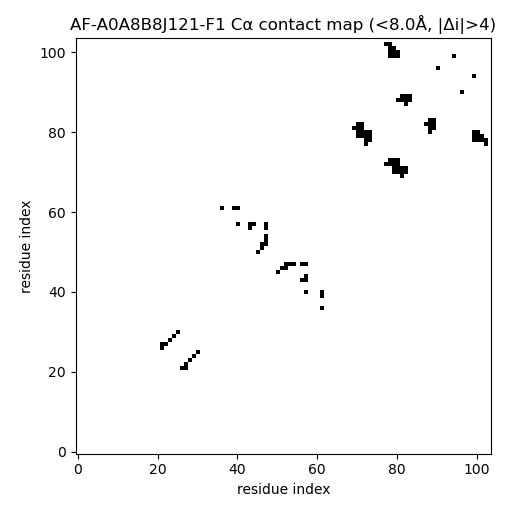2 TRP A CA 1
ATOM 837 C C . TRP A 1 102 ? -5.249 11.754 15.426 1.00 41.97 102 TRP A C 1
ATOM 839 O O . TRP A 1 102 ? -4.942 10.595 15.148 1.00 41.97 102 TRP A O 1
ATOM 849 N N . ARG A 1 103 ? -5.223 12.226 16.673 1.00 35.91 103 ARG A N 1
ATOM 850 C CA . ARG A 1 103 ? -5.456 11.354 17.825 1.00 35.91 103 ARG A CA 1
ATOM 851 C C . ARG A 1 103 ? -6.947 11.020 17.849 1.00 35.91 103 ARG A C 1
ATOM 853 O O . ARG A 1 103 ? -7.760 11.939 17.939 1.00 35.91 103 ARG A O 1
ATOM 860 N N . LYS A 1 104 ? -7.294 9.736 17.766 1.00 34.56 104 LYS A N 1
ATOM 861 C CA . LYS A 1 104 ? -8.519 9.252 18.412 1.00 34.56 104 LYS A CA 1
ATOM 862 C C . LYS A 1 104 ? -8.237 9.031 19.892 1.00 34.56 104 LYS A C 1
ATOM 864 O O . LYS A 1 104 ? -7.103 8.597 20.200 1.00 34.56 104 LYS A O 1
#

Radius of gyration: 19.22 Å; Cα contacts (8 Å, |Δi|>4): 57; chains: 1; bounding box: 40×35×47 Å

Organism: Phoenix dactylifera (NCBI:txid42345)